Protein AF-A0A5K1D0F3-F1 (afdb_monomer)

Organism: NCBI:txid210225

Solvent-accessible surface area (backbone atoms only — not comparable to full-atom values): 8013 Å² total; per-residue (Å²): 138,87,84,86,82,78,88,80,86,85,76,83,80,87,82,86,77,87,75,74,75,75,70,77,73,76,75,50,78,73,57,52,47,72,58,73,53,79,95,50,82,70,60,60,76,29,52,51,76,44,69,56,96,91,37,80,78,47,74,48,80,54,82,50,73,69,54,52,54,51,57,52,57,73,72,42,100,59,92,82,53,83,85,80,72,67,55,68,68,59,50,50,50,53,49,52,37,49,52,49,41,55,49,51,52,52,30,51,78,68,80,44,77,91,76,84,87,126

Radius of gyration: 18.04 Å; Cα contacts (8 Å, |Δi|>4): 61; chains: 1; bounding box: 38×40×56 Å

Nearest PDB structures (foldseek):
  6s86-assembly1_B  TM=4.128E-01  e=7.621E+00  Homo sapiens
  8hwi-assembly3_E  TM=3.692E-01  e=4.958E+00  Larkinella arboricola
  6ukw-assembly1_B  TM=4.280E-01  e=9.744E+00  Saccharomyces cerevisiae S288C

Structure (mmCIF, N/CA/C/O backbone):
data_AF-A0A5K1D0F3-F1
#
_entry.id   AF-A0A5K1D0F3-F1
#
loop_
_atom_site.group_PDB
_atom_site.id
_atom_site.type_symbol
_atom_site.label_atom_id
_atom_site.label_alt_id
_atom_site.label_comp_id
_atom_site.label_asym_id
_atom_site.label_entity_id
_atom_site.label_seq_id
_atom_site.pdbx_PDB_ins_code
_atom_site.Cartn_x
_atom_site.Cartn_y
_atom_site.Cartn_z
_atom_site.occupancy
_atom_site.B_iso_or_equiv
_atom_site.auth_seq_id
_atom_site.auth_comp_id
_atom_site.auth_asym_id
_atom_site.auth_atom_id
_atom_site.pdbx_PDB_model_num
ATOM 1 N N . ALA A 1 1 ? 8.716 -25.137 4.458 1.00 56.81 1 ALA A N 1
ATOM 2 C CA . ALA A 1 1 ? 7.923 -24.891 5.677 1.00 56.81 1 ALA A CA 1
ATOM 3 C C . ALA A 1 1 ? 7.033 -23.687 5.410 1.00 56.81 1 ALA A C 1
ATOM 5 O O . ALA A 1 1 ? 7.548 -22.700 4.902 1.00 56.81 1 ALA A O 1
ATOM 6 N N . LEU A 1 2 ? 5.727 -23.793 5.655 1.00 52.84 2 LEU A N 1
ATOM 7 C CA . LEU A 1 2 ? 4.771 -22.693 5.497 1.00 52.84 2 LEU A CA 1
ATOM 8 C C . LEU A 1 2 ? 4.337 -22.282 6.902 1.00 52.84 2 LEU A C 1
ATOM 10 O O . LEU A 1 2 ? 3.825 -23.116 7.644 1.00 52.84 2 LEU A O 1
ATOM 14 N N . VAL A 1 3 ? 4.623 -21.038 7.280 1.00 56.12 3 VAL A N 1
ATOM 15 C CA . VAL A 1 3 ? 4.216 -20.472 8.568 1.00 56.12 3 VAL A CA 1
ATOM 16 C C . VAL A 1 3 ? 3.028 -19.567 8.293 1.00 56.12 3 VAL A C 1
ATOM 18 O O . VAL A 1 3 ? 3.158 -18.572 7.585 1.00 56.12 3 VAL A O 1
ATOM 21 N N . GLU A 1 4 ? 1.867 -19.940 8.817 1.00 69.56 4 GLU A N 1
ATOM 22 C CA . GLU A 1 4 ? 0.679 -19.095 8.804 1.00 69.56 4 GLU A CA 1
ATOM 23 C C . GLU A 1 4 ? 0.725 -18.184 10.035 1.00 69.56 4 GLU A C 1
ATOM 25 O O . GLU A 1 4 ? 0.795 -18.661 11.169 1.00 69.56 4 GLU A O 1
ATOM 30 N N . VAL A 1 5 ? 0.718 -16.870 9.810 1.00 65.75 5 VAL A N 1
ATOM 31 C CA . VAL A 1 5 ? 0.643 -15.866 10.876 1.00 65.75 5 VAL A CA 1
ATOM 32 C C . VAL A 1 5 ? -0.768 -15.302 10.881 1.00 65.75 5 VAL A C 1
ATOM 34 O O . VAL A 1 5 ? -1.210 -14.720 9.891 1.00 65.75 5 VAL A O 1
ATOM 37 N N . LYS A 1 6 ? -1.476 -15.474 11.999 1.00 72.31 6 LYS A N 1
ATOM 38 C CA . LYS A 1 6 ? -2.850 -15.003 12.169 1.00 72.31 6 LYS A CA 1
ATOM 39 C C . LYS A 1 6 ? -2.868 -13.846 13.173 1.00 72.31 6 LYS A C 1
ATOM 41 O O . LYS A 1 6 ? -2.730 -14.103 14.370 1.00 72.31 6 LYS A O 1
ATOM 46 N N . PRO A 1 7 ? -2.983 -12.585 12.723 1.00 53.06 7 PRO A N 1
ATOM 47 C CA . PRO A 1 7 ? -3.050 -11.457 13.639 1.00 53.06 7 PRO A CA 1
ATOM 48 C C . PRO A 1 7 ? -4.362 -11.507 14.427 1.00 53.06 7 PRO A C 1
ATOM 50 O O . PRO A 1 7 ? -5.430 -11.765 13.869 1.00 53.06 7 PRO A O 1
ATOM 53 N N . LEU A 1 8 ? -4.267 -11.287 15.737 1.00 69.94 8 LEU A N 1
ATOM 54 C CA . LEU A 1 8 ? -5.399 -11.288 16.658 1.00 69.94 8 LEU A CA 1
ATOM 55 C C . LEU A 1 8 ? -5.705 -9.839 17.042 1.00 69.94 8 LEU A C 1
ATOM 57 O O . LEU A 1 8 ? -4.883 -9.176 17.670 1.00 69.94 8 LEU A O 1
ATOM 61 N N . LEU A 1 9 ? -6.877 -9.343 16.644 1.00 57.56 9 LEU A N 1
ATOM 62 C CA . LEU A 1 9 ? -7.357 -8.022 17.039 1.00 57.56 9 LEU A CA 1
ATOM 63 C C . LEU A 1 9 ? -8.047 -8.142 18.400 1.00 57.56 9 LEU A C 1
ATOM 65 O O . LEU A 1 9 ? -9.139 -8.701 18.498 1.00 57.56 9 LEU A O 1
ATOM 69 N N . TYR A 1 10 ? -7.402 -7.640 19.449 1.00 72.81 10 TYR A N 1
ATOM 70 C CA . TYR A 1 10 ? -8.007 -7.559 20.774 1.00 72.81 10 TYR A CA 1
ATOM 71 C C . TYR A 1 10 ? -8.903 -6.322 20.859 1.00 72.81 10 TYR A C 1
ATOM 73 O O . TYR A 1 10 ? -8.431 -5.194 20.720 1.00 72.81 10 TYR A O 1
ATOM 81 N N . VAL A 1 11 ? -10.196 -6.540 21.099 1.00 71.69 11 VAL A N 1
ATOM 82 C CA . VAL A 1 11 ? -11.161 -5.477 21.388 1.00 71.69 11 VAL A CA 1
ATOM 83 C C . VAL A 1 11 ? -11.493 -5.564 22.879 1.00 71.69 11 VAL A C 1
ATOM 85 O O . VAL A 1 11 ? -12.068 -6.570 23.291 1.00 71.69 11 VAL A O 1
ATOM 88 N N . PRO A 1 12 ? -11.094 -4.582 23.706 1.00 71.69 12 PRO A N 1
ATOM 89 C CA . PRO A 1 12 ? -11.402 -4.605 25.129 1.00 71.69 12 PRO A CA 1
ATOM 90 C C . PRO A 1 12 ? -12.911 -4.492 25.365 1.00 71.69 12 PRO A C 1
ATOM 92 O O . PRO A 1 12 ? -13.555 -3.592 24.827 1.00 71.69 12 PRO A O 1
ATOM 95 N N . ASP A 1 13 ? -13.422 -5.399 26.199 1.00 71.56 13 ASP A N 1
ATOM 96 C CA . ASP A 1 13 ? -14.787 -5.385 26.724 1.00 71.56 13 ASP A CA 1
ATOM 97 C C . ASP A 1 13 ? -14.948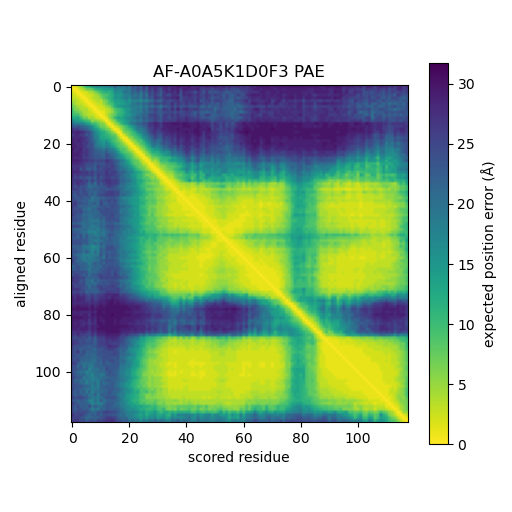 -4.152 27.627 1.00 71.56 13 ASP A C 1
ATOM 99 O O . ASP A 1 13 ? -14.104 -3.822 28.467 1.00 71.56 13 ASP A O 1
ATOM 103 N N . ASP A 1 14 ? -15.997 -3.407 27.357 1.00 68.69 14 ASP A N 1
ATOM 104 C CA . ASP A 1 14 ? -16.295 -2.061 27.807 1.00 68.69 14 ASP A CA 1
ATOM 105 C C . ASP A 1 14 ? -16.167 -1.839 29.324 1.00 68.69 14 ASP A C 1
ATOM 107 O O . ASP A 1 14 ? -16.797 -2.494 30.151 1.00 68.69 14 ASP A O 1
ATOM 111 N N . GLY A 1 15 ? -15.419 -0.787 29.683 1.00 60.75 15 GLY A N 1
ATOM 112 C CA . GLY A 1 15 ? -15.552 -0.117 30.978 1.00 60.75 15 GLY A CA 1
ATOM 113 C C . GLY A 1 15 ? -14.259 0.030 31.775 1.00 60.75 15 GLY A C 1
ATOM 114 O O . GLY A 1 15 ? -14.054 -0.658 32.765 1.00 60.75 15 GLY A O 1
ATOM 115 N N . LYS A 1 16 ? -13.481 1.067 31.436 1.00 54.50 16 LYS A N 1
ATOM 116 C CA . LYS A 1 16 ? -12.297 1.588 32.154 1.00 54.50 16 LYS A CA 1
ATOM 117 C C 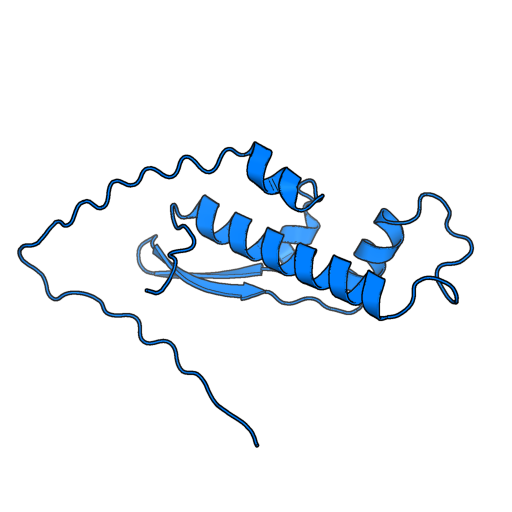. LYS A 1 16 ? -10.988 0.848 31.880 1.00 54.50 16 LYS A C 1
ATOM 119 O O . LYS A 1 16 ? -10.505 0.057 32.676 1.00 54.50 16 LYS A O 1
ATOM 124 N N . THR A 1 17 ? -10.313 1.292 30.829 1.00 49.09 17 THR A N 1
ATOM 125 C CA . THR A 1 17 ? -9.079 2.079 30.972 1.00 49.09 17 THR A CA 1
ATOM 126 C C . THR A 1 17 ? -8.887 2.801 29.649 1.00 49.09 17 THR A C 1
ATOM 128 O O . THR A 1 17 ? -8.465 2.214 28.659 1.00 49.09 17 THR A O 1
ATOM 131 N N . SER A 1 18 ? -9.239 4.085 29.618 1.00 48.97 18 SER A N 1
ATOM 132 C CA . SER A 1 18 ? -8.726 5.004 28.612 1.00 48.97 18 SER A CA 1
ATOM 133 C C . SER A 1 18 ? -7.227 5.143 28.868 1.00 48.97 18 SER A C 1
ATOM 135 O O . SER A 1 18 ? -6.785 6.094 29.512 1.00 48.97 18 SER A O 1
ATOM 137 N N . SER A 1 19 ? -6.438 4.170 28.412 1.00 45.22 19 SER A N 1
ATOM 138 C CA . SER A 1 19 ? -5.044 4.449 28.107 1.00 45.22 19 SER A CA 1
ATOM 139 C C . SER A 1 19 ? -5.096 5.303 26.856 1.00 45.22 19 SER A C 1
ATOM 141 O O . SER A 1 19 ? -5.055 4.816 25.730 1.00 45.22 19 SER A O 1
ATOM 143 N N . SER A 1 20 ? -5.322 6.595 27.072 1.00 44.91 20 SER A N 1
ATOM 144 C CA . SER A 1 20 ? -5.047 7.625 26.097 1.00 44.91 20 SER A CA 1
ATOM 145 C C . SER A 1 20 ? -3.542 7.596 25.880 1.00 44.91 20 SER A C 1
ATOM 147 O O . SER A 1 20 ? -2.804 8.401 26.450 1.00 44.91 20 SER A O 1
ATOM 149 N N . ILE A 1 21 ? -3.080 6.660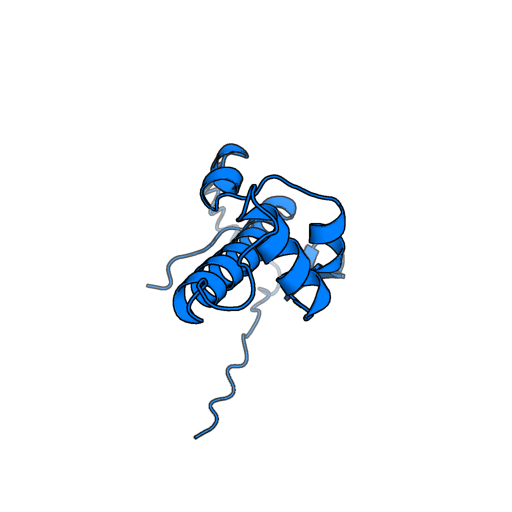 25.053 1.00 43.78 21 ILE A N 1
ATOM 150 C CA . ILE A 1 21 ? -1.862 6.861 24.285 1.00 43.78 21 ILE A CA 1
ATOM 151 C C . ILE A 1 21 ? -2.257 7.899 23.236 1.00 43.78 21 ILE A C 1
ATOM 153 O O . ILE A 1 21 ? -2.425 7.623 22.057 1.00 43.78 21 ILE A O 1
ATOM 157 N N . ASN A 1 22 ? -2.434 9.134 23.710 1.00 41.25 22 ASN A N 1
ATOM 158 C CA . ASN A 1 22 ? -2.360 10.333 22.900 1.00 41.25 22 ASN A CA 1
ATOM 159 C C . ASN A 1 22 ? -0.879 10.530 22.559 1.00 41.25 22 ASN A C 1
ATOM 161 O O . ASN A 1 22 ? -0.277 11.546 22.895 1.00 41.25 22 ASN A O 1
ATOM 165 N N . ALA A 1 23 ? -0.262 9.535 21.926 1.00 41.78 23 ALA A N 1
ATOM 166 C CA . ALA A 1 23 ? 0.835 9.824 21.041 1.00 41.78 23 ALA A CA 1
ATOM 167 C C . ALA A 1 23 ? 0.141 10.306 19.774 1.00 41.78 23 ALA A C 1
ATOM 169 O O . ALA A 1 23 ? -0.130 9.533 18.862 1.00 41.78 23 ALA A O 1
ATOM 170 N N . SER A 1 24 ? -0.212 11.591 19.748 1.00 41.59 24 SER A N 1
ATOM 171 C CA . SER A 1 24 ? -0.408 12.295 18.491 1.00 41.59 24 SER A CA 1
ATOM 172 C C . SER A 1 24 ? 0.948 12.273 17.789 1.00 41.59 24 SER A C 1
ATOM 174 O O . SER A 1 24 ? 1.710 13.241 17.850 1.00 41.59 24 SER A O 1
ATOM 176 N N . ILE A 1 25 ? 1.303 11.128 17.206 1.00 48.00 25 ILE A N 1
ATOM 177 C CA . ILE A 1 25 ? 2.352 11.045 16.211 1.00 48.00 25 ILE A CA 1
ATOM 178 C C . ILE A 1 25 ? 1.756 11.821 15.050 1.00 48.00 25 ILE A C 1
ATOM 180 O O . ILE A 1 25 ? 0.986 11.292 14.256 1.00 48.00 25 ILE A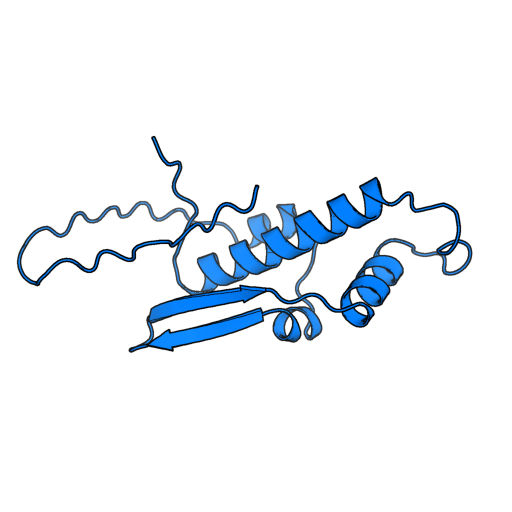 O 1
ATOM 184 N N . GLN A 1 26 ? 2.019 13.126 15.036 1.00 47.25 26 GLN A N 1
ATOM 185 C CA . GLN A 1 26 ? 1.756 13.973 13.889 1.00 47.25 26 GLN A CA 1
ATOM 186 C C . GLN A 1 26 ? 2.696 13.479 12.792 1.00 47.25 26 GLN A C 1
ATOM 188 O O . GLN A 1 26 ? 3.812 13.972 12.636 1.00 47.25 26 GLN A O 1
ATOM 193 N N . TYR A 1 27 ? 2.281 12.417 12.108 1.00 49.94 27 TYR A N 1
ATOM 194 C CA . TYR A 1 27 ? 2.935 11.930 10.912 1.00 49.94 27 TYR A CA 1
ATOM 195 C C . TYR A 1 27 ? 2.646 12.996 9.850 1.00 49.94 27 TYR A C 1
ATOM 197 O O . TYR A 1 27 ? 1.543 13.094 9.327 1.00 49.94 27 TYR A O 1
ATOM 205 N N . ASP A 1 28 ? 3.586 13.924 9.672 1.00 56.38 28 ASP A N 1
ATOM 206 C CA . ASP A 1 28 ? 3.465 15.052 8.744 1.00 56.38 28 ASP A CA 1
ATOM 207 C C . ASP A 1 28 ? 3.136 14.518 7.340 1.00 56.38 28 ASP A C 1
ATOM 209 O O . ASP A 1 28 ? 3.699 13.508 6.940 1.00 56.38 28 ASP A O 1
ATOM 213 N N . ALA A 1 29 ? 2.277 15.161 6.550 1.00 53.44 29 ALA A N 1
ATOM 214 C CA . ALA A 1 29 ? 2.037 14.739 5.165 1.00 53.44 29 ALA A CA 1
ATOM 215 C C . ALA A 1 29 ? 3.349 14.672 4.346 1.00 53.44 29 ALA A C 1
ATOM 217 O O . ALA A 1 29 ? 3.477 13.834 3.452 1.00 53.44 29 ALA A O 1
ATOM 218 N N . ASN A 1 30 ? 4.363 15.461 4.727 1.00 54.78 30 ASN A N 1
ATOM 219 C CA . ASN A 1 30 ? 5.722 15.392 4.169 1.00 54.78 30 ASN A CA 1
ATOM 220 C C . ASN A 1 30 ? 6.438 14.051 4.437 1.00 54.78 30 ASN A C 1
ATOM 222 O O . ASN A 1 30 ? 7.394 13.700 3.750 1.00 54.78 30 ASN A O 1
ATOM 226 N N . SER A 1 31 ? 5.990 13.272 5.422 1.00 59.97 31 SER A N 1
ATOM 227 C CA . SER A 1 31 ? 6.511 11.929 5.695 1.00 59.97 31 SER A CA 1
ATOM 228 C C . SER A 1 31 ? 6.035 10.887 4.679 1.00 59.97 31 SER A C 1
ATOM 230 O O . SER A 1 31 ? 6.717 9.888 4.499 1.00 59.97 31 SER A O 1
ATOM 232 N N . LEU A 1 32 ? 4.945 11.111 3.933 1.00 62.03 32 LEU A N 1
ATOM 233 C CA . LEU A 1 32 ? 4.603 10.228 2.809 1.00 62.03 32 LEU A CA 1
ATOM 234 C C . LEU A 1 32 ? 5.579 10.397 1.638 1.00 62.03 32 LEU A C 1
ATOM 236 O O . LEU A 1 32 ? 5.882 9.424 0.942 1.00 62.03 32 LEU A O 1
ATOM 240 N N . GLU A 1 33 ? 6.128 11.602 1.458 1.00 64.31 33 GLU A N 1
ATOM 241 C CA . GLU A 1 33 ? 7.168 11.868 0.458 1.00 64.31 33 GLU A CA 1
ATOM 242 C C . GLU A 1 33 ? 8.497 11.174 0.796 1.00 64.31 33 GLU A C 1
ATOM 244 O O . GLU A 1 33 ? 9.299 10.922 -0.106 1.00 64.31 33 GLU A O 1
ATOM 249 N N . PHE A 1 34 ? 8.708 10.766 2.057 1.00 71.69 34 PHE A N 1
ATOM 250 C CA . PHE A 1 34 ? 9.864 9.965 2.486 1.00 71.69 34 PHE A CA 1
ATOM 251 C C . PHE A 1 34 ? 10.040 8.695 1.644 1.00 71.69 34 PHE A C 1
ATOM 253 O O . PHE A 1 34 ? 11.161 8.270 1.348 1.00 71.69 34 PHE A O 1
ATOM 260 N N . TRP A 1 35 ? 8.927 8.094 1.223 1.00 82.44 35 TRP A N 1
ATOM 261 C CA . TRP A 1 35 ? 8.941 6.880 0.415 1.00 82.44 35 TRP A CA 1
ATOM 262 C C . TRP A 1 35 ? 9.289 7.130 -1.058 1.00 82.44 35 TRP A C 1
ATOM 264 O O . TRP A 1 35 ? 9.594 6.175 -1.779 1.00 82.44 35 TRP A O 1
ATOM 274 N N . GLY A 1 36 ? 9.320 8.395 -1.490 1.00 82.50 36 GLY A N 1
ATOM 275 C CA . GLY A 1 36 ? 9.654 8.808 -2.852 1.00 82.50 36 GLY A CA 1
ATOM 276 C C . GLY A 1 36 ? 8.489 8.715 -3.839 1.00 82.50 36 GLY A C 1
ATOM 277 O O . GLY A 1 36 ? 8.734 8.570 -5.037 1.00 82.50 36 GLY A O 1
ATOM 278 N N . PHE A 1 37 ? 7.244 8.770 -3.352 1.00 83.88 37 PHE A N 1
ATOM 279 C CA . PHE A 1 37 ? 6.032 8.723 -4.174 1.00 83.88 37 PHE A CA 1
ATOM 280 C C . PHE A 1 37 ? 5.111 9.906 -3.862 1.00 83.88 37 PHE A C 1
ATOM 282 O O . PHE A 1 37 ? 4.747 10.130 -2.710 1.00 83.88 37 PHE A O 1
ATOM 289 N N . GLY A 1 38 ? 4.690 10.630 -4.900 1.00 83.56 38 GLY A N 1
ATOM 290 C CA . GLY A 1 38 ? 3.556 11.554 -4.820 1.00 83.56 38 GLY A CA 1
ATOM 291 C C . GLY A 1 38 ? 2.244 10.799 -5.027 1.00 83.56 38 GLY A C 1
ATOM 292 O O . GLY A 1 38 ? 2.220 9.798 -5.742 1.00 83.56 38 GLY A O 1
ATOM 293 N N . HIS A 1 39 ? 1.144 11.244 -4.415 1.00 84.62 39 HIS A N 1
ATOM 294 C CA . HIS A 1 39 ? -0.147 10.579 -4.624 1.00 84.62 39 HIS A CA 1
ATOM 295 C C . HIS A 1 39 ? 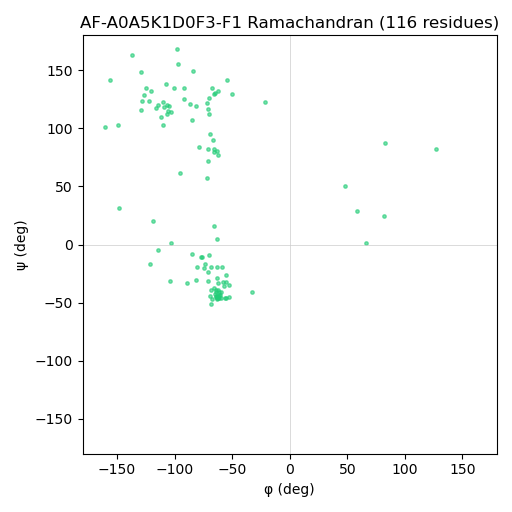-0.588 10.661 -6.089 1.00 84.62 39 HIS A C 1
ATOM 297 O O . HIS A 1 39 ? -0.597 11.731 -6.695 1.00 84.62 39 HIS A O 1
ATOM 303 N N . MET A 1 40 ? -0.998 9.520 -6.641 1.00 87.50 40 MET A N 1
ATOM 304 C CA . MET A 1 40 ? -1.625 9.418 -7.951 1.00 87.50 40 MET A CA 1
ATOM 305 C C . MET A 1 40 ? -2.914 8.617 -7.838 1.00 87.50 40 MET A C 1
ATOM 307 O O . MET A 1 40 ? -3.011 7.687 -7.043 1.00 87.50 40 MET A O 1
ATOM 311 N N . LYS A 1 41 ? -3.905 8.934 -8.679 1.00 89.12 41 LYS A N 1
ATOM 312 C CA . LYS A 1 41 ? -5.230 8.285 -8.641 1.00 89.12 41 LYS A CA 1
ATOM 313 C C . LYS A 1 41 ? -5.167 6.760 -8.746 1.00 89.12 41 LYS A C 1
ATOM 315 O O . LYS A 1 41 ? -6.007 6.070 -8.187 1.00 89.12 41 LYS A O 1
ATOM 320 N N . TRP A 1 42 ? -4.183 6.228 -9.469 1.00 90.56 42 TRP A N 1
ATOM 321 C CA . TRP A 1 42 ? -4.026 4.784 -9.621 1.00 90.56 42 TRP A CA 1
ATOM 322 C C . TRP A 1 42 ? -3.480 4.102 -8.357 1.00 90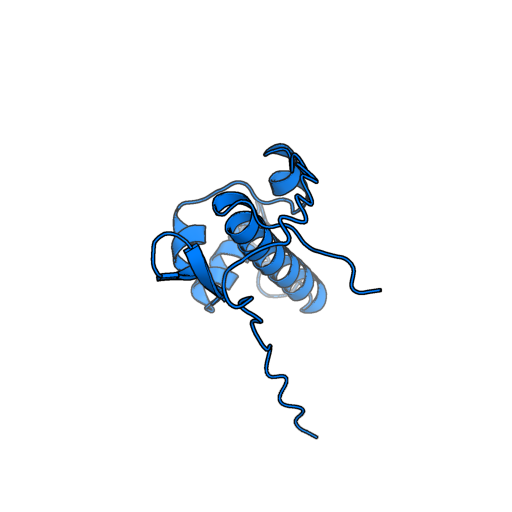.56 42 TRP A C 1
ATOM 324 O O . TRP A 1 42 ? -3.652 2.902 -8.201 1.00 90.56 42 TRP A O 1
ATOM 334 N N . HIS A 1 43 ? -2.891 4.841 -7.413 1.00 92.25 43 HIS A N 1
ATOM 335 C CA . HIS A 1 43 ? -2.473 4.279 -6.124 1.00 92.25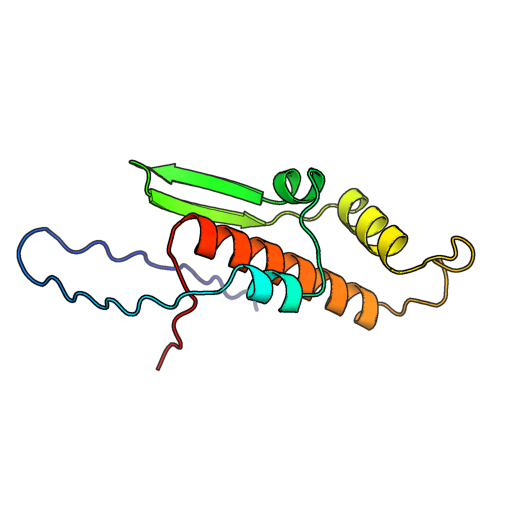 43 HIS A CA 1
ATOM 336 C C . HIS A 1 43 ? -3.674 3.759 -5.331 1.00 92.25 43 HIS A C 1
ATOM 338 O O . HIS A 1 43 ? -3.574 2.754 -4.632 1.00 92.25 43 HIS A O 1
ATOM 344 N N . ASP A 1 44 ? -4.828 4.412 -5.474 1.00 90.69 44 ASP A N 1
ATOM 345 C CA . ASP A 1 44 ? -6.035 4.037 -4.744 1.00 90.69 44 ASP A CA 1
ATOM 346 C C . ASP A 1 44 ? -6.615 2.704 -5.253 1.00 90.69 44 ASP A C 1
ATOM 348 O O . ASP A 1 44 ? -7.249 1.990 -4.481 1.00 90.69 44 ASP A O 1
ATOM 352 N N . SER A 1 45 ? -6.336 2.300 -6.505 1.00 93.31 45 SER A N 1
ATOM 353 C CA . SER A 1 45 ? -6.724 0.972 -7.013 1.00 93.31 45 SER A CA 1
ATOM 354 C C . SER A 1 45 ? -5.837 -0.162 -6.498 1.00 93.31 45 SER A C 1
ATOM 356 O O . SER A 1 45 ? -6.181 -1.329 -6.674 1.00 93.31 45 SER A O 1
ATOM 358 N N . CYS A 1 46 ? -4.709 0.153 -5.857 1.00 93.69 46 CYS A N 1
ATOM 359 C CA . CYS A 1 46 ? -3.838 -0.841 -5.236 1.00 93.69 46 CYS A CA 1
ATOM 360 C C . CYS A 1 46 ? -4.275 -1.210 -3.810 1.00 93.69 46 CYS A C 1
ATOM 362 O O . CYS A 1 46 ? -3.709 -2.144 -3.245 1.00 93.69 46 CYS A O 1
ATOM 364 N N . CYS A 1 47 ? -5.251 -0.506 -3.224 1.00 92.94 47 CYS A N 1
ATOM 365 C CA . CYS A 1 47 ? -5.675 -0.703 -1.839 1.00 92.94 47 CYS A CA 1
ATOM 366 C C . CYS A 1 47 ? -7.161 -1.040 -1.741 1.00 92.94 47 CYS A C 1
ATOM 368 O O . CYS A 1 47 ? -8.019 -0.246 -2.123 1.00 92.94 47 CYS A O 1
ATOM 370 N N . GLN A 1 48 ? -7.472 -2.171 -1.115 1.00 93.62 48 GLN A N 1
ATOM 371 C CA . GLN A 1 48 ? -8.829 -2.501 -0.701 1.00 93.62 48 GLN A CA 1
ATOM 372 C C . GLN A 1 48 ? -8.950 -2.370 0.815 1.00 93.62 48 GLN A C 1
ATOM 374 O O . GLN A 1 48 ? -8.260 -3.059 1.563 1.00 93.62 48 GLN A O 1
ATOM 379 N N . LYS A 1 49 ? -9.846 -1.493 1.268 1.00 91.69 49 LYS A N 1
ATOM 380 C CA . LYS A 1 49 ? -10.066 -1.204 2.689 1.00 91.69 49 LYS A CA 1
ATOM 381 C C . LYS A 1 49 ? -11.392 -1.796 3.145 1.00 91.69 49 LYS A C 1
ATOM 383 O O . LYS A 1 49 ? -12.398 -1.683 2.447 1.00 91.69 49 LYS A O 1
ATOM 388 N N . TYR A 1 50 ? -11.390 -2.383 4.333 1.00 91.75 50 TYR A N 1
ATOM 389 C CA . TYR A 1 50 ? -12.570 -2.932 4.989 1.00 91.75 50 TYR A CA 1
ATOM 390 C C . TYR A 1 50 ? -12.823 -2.149 6.273 1.00 91.75 50 TYR A C 1
ATOM 392 O O . TYR A 1 50 ? -11.984 -2.132 7.179 1.00 91.75 50 TYR A O 1
ATOM 400 N N . ILE A 1 51 ? -13.975 -1.483 6.322 1.00 89.75 51 ILE A N 1
ATOM 401 C CA . ILE A 1 51 ? -14.338 -0.521 7.364 1.00 89.75 51 ILE A CA 1
ATOM 402 C C . ILE A 1 51 ? -15.607 -1.013 8.057 1.00 89.75 51 ILE A C 1
ATOM 404 O O . ILE A 1 51 ? -16.585 -1.353 7.389 1.00 89.75 51 ILE A O 1
ATOM 408 N N . VAL A 1 52 ? -15.605 -1.024 9.387 1.00 89.25 52 VAL A N 1
ATOM 409 C CA . VAL A 1 52 ? -16.758 -1.389 10.217 1.00 89.25 52 VAL A CA 1
ATOM 410 C C . VAL A 1 52 ? -16.975 -0.279 11.237 1.00 89.25 52 VAL A C 1
ATOM 412 O O . VAL A 1 52 ? -16.063 0.049 11.989 1.00 89.25 52 VAL A O 1
ATOM 415 N N . HIS A 1 53 ? -18.176 0.309 11.262 1.00 88.88 53 HIS A N 1
ATOM 416 C CA . HIS A 1 53 ? -18.504 1.454 12.128 1.00 88.88 53 HIS A CA 1
ATOM 417 C C . HIS A 1 53 ? -17.439 2.567 12.061 1.00 88.88 53 HIS A C 1
ATOM 419 O O . HIS A 1 53 ? -16.918 2.991 13.087 1.00 88.88 53 HIS A O 1
ATOM 425 N N . GLU A 1 54 ? -17.074 2.976 10.839 1.00 82.62 54 GLU A N 1
ATOM 426 C CA . GLU A 1 54 ? -16.086 4.038 10.553 1.00 82.62 54 GLU A CA 1
ATOM 427 C C . GLU A 1 54 ? -14.636 3.720 10.960 1.00 82.62 54 GLU A C 1
ATOM 429 O O . GLU A 1 54 ? -13.734 4.512 10.702 1.00 82.62 54 GLU A O 1
ATOM 434 N N . LYS A 1 55 ? -14.370 2.529 11.508 1.00 81.62 55 LYS A N 1
ATOM 435 C CA . LYS A 1 55 ? -13.022 2.073 11.859 1.00 81.62 55 LYS A CA 1
ATOM 436 C C . LYS A 1 55 ? -12.473 1.130 10.800 1.00 81.62 55 LYS A C 1
ATOM 438 O O . LYS A 1 55 ? -13.168 0.206 10.370 1.00 81.62 55 LYS A O 1
ATOM 443 N N . ILE A 1 56 ? -11.219 1.330 10.397 1.00 85.88 56 ILE A N 1
ATOM 444 C CA . ILE A 1 56 ? -10.532 0.379 9.522 1.00 85.88 56 ILE A CA 1
ATOM 445 C C . ILE A 1 56 ? -10.228 -0.907 10.295 1.00 85.88 56 ILE A C 1
ATOM 447 O O . ILE A 1 56 ? -9.638 -0.884 11.373 1.00 85.88 56 ILE A O 1
ATOM 451 N N . CYS A 1 57 ? -10.661 -2.040 9.751 1.00 87.94 57 CYS A N 1
ATOM 452 C CA . CYS A 1 57 ? -10.395 -3.361 10.325 1.00 87.94 57 CYS A CA 1
ATOM 453 C C . CYS A 1 57 ? -9.313 -4.106 9.547 1.00 87.94 57 CYS A C 1
ATOM 455 O O . CYS A 1 57 ? -8.591 -4.924 10.110 1.00 87.94 57 CYS A O 1
ATOM 457 N N . MET A 1 58 ? -9.226 -3.854 8.241 1.00 89.12 58 MET A N 1
ATOM 458 C CA . MET A 1 58 ? -8.277 -4.514 7.356 1.00 89.12 58 MET A CA 1
ATOM 459 C C . MET A 1 58 ? -8.008 -3.638 6.134 1.00 89.12 58 MET A C 1
ATOM 461 O O . MET A 1 58 ? -8.927 -3.036 5.577 1.00 89.12 58 MET A O 1
ATOM 465 N N . SER A 1 59 ? -6.754 -3.619 5.693 1.00 90.06 59 SER A N 1
ATOM 466 C CA . SER A 1 59 ? -6.358 -3.112 4.382 1.00 90.06 59 SER A CA 1
ATOM 467 C C . SER A 1 59 ? -5.584 -4.197 3.651 1.00 90.06 59 SER A C 1
ATOM 469 O O . SER A 1 59 ? -4.713 -4.842 4.236 1.00 90.06 59 SER A O 1
ATOM 471 N N . VAL A 1 60 ? -5.909 -4.409 2.382 1.00 93.44 60 VAL A N 1
ATOM 472 C CA . VAL A 1 60 ? -5.207 -5.337 1.500 1.00 93.44 60 VAL A CA 1
ATOM 473 C C . VAL A 1 60 ? -4.547 -4.525 0.400 1.00 93.44 60 VAL A C 1
ATOM 475 O O . VAL A 1 60 ? -5.226 -3.847 -0.371 1.00 93.44 60 VAL A O 1
ATOM 478 N N . VAL A 1 61 ? -3.221 -4.620 0.317 1.00 94.19 61 VAL A N 1
ATOM 479 C CA . VAL A 1 61 ? -2.447 -4.049 -0.786 1.00 94.19 61 VAL A CA 1
ATOM 480 C C . VAL A 1 61 ? -2.275 -5.108 -1.866 1.00 94.19 61 VAL A C 1
ATOM 482 O O . VAL A 1 61 ? -1.793 -6.207 -1.596 1.00 94.19 61 VAL A O 1
ATOM 485 N N . SER A 1 62 ? -2.682 -4.778 -3.087 1.00 93.94 62 SER A N 1
ATOM 486 C CA . SER A 1 62 ? -2.600 -5.649 -4.258 1.00 93.94 62 SER A CA 1
ATOM 487 C C . SER A 1 62 ? -1.926 -4.916 -5.411 1.00 93.94 62 SER A C 1
ATOM 489 O O . SER A 1 62 ? -2.440 -3.933 -5.946 1.00 93.94 62 SER A O 1
ATOM 491 N N . VAL A 1 63 ? -0.764 -5.420 -5.819 1.00 92.12 63 VAL A N 1
ATOM 492 C CA . VAL A 1 63 ? -0.014 -4.899 -6.963 1.00 92.12 63 VAL A CA 1
ATOM 493 C C . VAL A 1 63 ? -0.072 -5.928 -8.087 1.0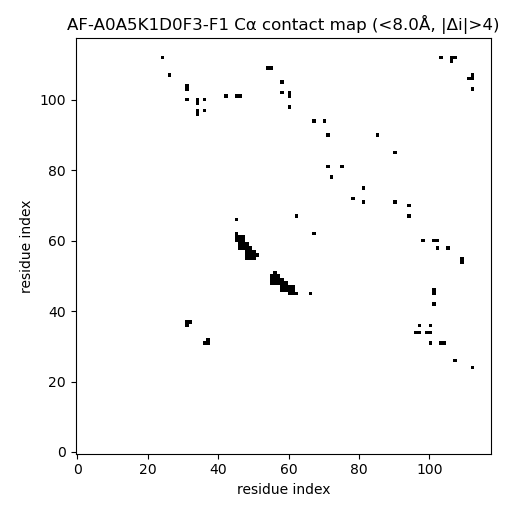0 92.12 63 VAL A C 1
ATOM 495 O O . VAL A 1 63 ? 0.309 -7.077 -7.892 1.00 92.12 63 VAL A O 1
ATOM 498 N N . THR A 1 64 ? -0.570 -5.516 -9.251 1.00 91.50 64 THR A N 1
ATOM 499 C CA . THR A 1 64 ? -0.625 -6.326 -10.470 1.00 91.50 64 THR A CA 1
ATOM 500 C C . THR A 1 64 ? 0.558 -5.987 -11.372 1.00 91.50 64 THR A C 1
ATOM 502 O O . THR A 1 64 ? 1.219 -4.963 -11.181 1.00 91.50 64 THR A O 1
ATOM 505 N N . ASP A 1 65 ? 0.789 -6.790 -12.407 1.00 87.81 65 ASP A N 1
ATOM 506 C CA . ASP A 1 65 ? 1.828 -6.505 -13.405 1.00 87.81 65 ASP A CA 1
ATOM 507 C C . ASP A 1 65 ? 1.627 -5.142 -14.089 1.00 87.81 65 ASP A C 1
ATOM 509 O O . ASP A 1 65 ? 2.596 -4.451 -14.398 1.00 87.81 65 ASP A O 1
ATOM 513 N N . GLU A 1 66 ? 0.376 -4.699 -14.255 1.00 90.12 66 GLU A N 1
ATOM 514 C CA . GLU A 1 66 ? 0.065 -3.362 -14.769 1.00 90.12 66 GLU A CA 1
ATOM 515 C C . GLU A 1 66 ? 0.564 -2.258 -13.825 1.00 90.12 66 GLU A C 1
ATOM 517 O O . GLU A 1 66 ? 1.171 -1.282 -14.270 1.00 90.12 66 GLU A O 1
ATOM 522 N N . HIS A 1 67 ? 0.356 -2.413 -12.514 1.00 90.50 67 HIS A N 1
ATOM 523 C CA . HIS A 1 67 ? 0.864 -1.470 -11.516 1.00 90.50 67 HIS A CA 1
ATOM 524 C C . HIS A 1 67 ? 2.402 -1.447 -11.510 1.00 90.50 67 HIS A C 1
ATOM 526 O O . HIS A 1 67 ? 3.005 -0.374 -11.444 1.00 90.50 67 HIS A O 1
ATOM 532 N N . VAL A 1 68 ? 3.049 -2.613 -11.639 1.00 87.88 68 VAL A N 1
ATOM 533 C CA . VAL A 1 68 ? 4.515 -2.710 -11.742 1.00 87.88 68 VAL A CA 1
ATOM 534 C C . VAL A 1 68 ? 5.026 -2.002 -12.997 1.00 87.88 68 VAL A C 1
ATOM 536 O O . VAL A 1 68 ? 5.976 -1.226 -12.910 1.00 87.88 68 VAL A O 1
ATOM 539 N N . ALA A 1 69 ? 4.379 -2.199 -14.148 1.00 85.31 69 ALA A N 1
ATOM 540 C CA . ALA A 1 69 ? 4.756 -1.531 -15.391 1.00 85.31 69 ALA A CA 1
ATOM 541 C C . ALA A 1 69 ? 4.676 0.004 -15.269 1.00 85.31 69 ALA A C 1
ATOM 543 O O . ALA A 1 69 ? 5.584 0.708 -15.721 1.00 85.31 69 ALA A O 1
ATOM 544 N N . ARG A 1 70 ? 3.642 0.529 -14.596 1.00 87.94 70 ARG A N 1
ATOM 545 C CA . ARG A 1 70 ? 3.517 1.971 -14.311 1.00 87.94 70 ARG A CA 1
ATOM 546 C C . ARG A 1 70 ? 4.645 2.473 -13.405 1.00 87.94 70 ARG A C 1
ATOM 548 O O . ARG A 1 70 ? 5.303 3.454 -13.748 1.00 87.94 70 ARG A O 1
ATOM 555 N N . LEU A 1 71 ? 4.955 1.744 -12.331 1.00 84.81 71 LEU A N 1
ATOM 556 C CA . LEU A 1 71 ? 6.074 2.049 -11.425 1.00 84.81 71 LEU A CA 1
ATOM 557 C C . LEU A 1 71 ? 7.434 2.114 -12.130 1.00 84.81 71 LEU A C 1
ATOM 559 O O . LEU A 1 71 ? 8.276 2.926 -11.728 1.00 84.81 71 LEU A O 1
ATOM 563 N N . CYS A 1 72 ? 7.656 1.262 -13.137 1.00 79.69 72 CYS A N 1
ATOM 564 C CA . CYS A 1 72 ? 8.852 1.296 -13.983 1.00 79.69 72 CYS A CA 1
ATOM 565 C C . CYS A 1 72 ? 8.883 2.561 -14.844 1.00 79.69 72 CYS A C 1
ATOM 567 O O . CYS A 1 72 ? 9.903 3.242 -14.898 1.00 79.69 72 CYS A O 1
ATOM 569 N N . SER A 1 73 ? 7.760 2.891 -15.490 1.00 77.31 73 SER A N 1
ATOM 570 C CA . SER A 1 73 ? 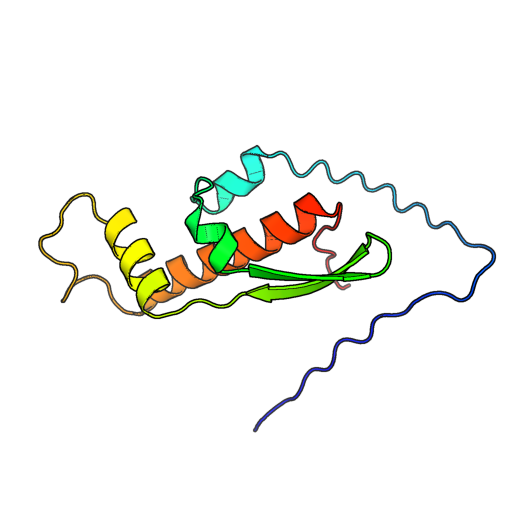7.675 4.044 -16.396 1.00 77.31 73 SER A CA 1
ATOM 571 C C . SER A 1 73 ? 7.913 5.387 -15.699 1.00 77.31 73 SER A C 1
ATOM 573 O O . SER A 1 73 ? 8.433 6.313 -16.308 1.00 77.31 73 SER A O 1
ATOM 575 N N . GLU A 1 74 ? 7.590 5.486 -14.409 1.00 72.00 74 GLU A N 1
ATOM 576 C CA . GLU A 1 74 ? 7.835 6.682 -13.594 1.00 72.00 74 GLU A CA 1
ATOM 577 C C . GLU A 1 74 ? 9.281 6.785 -13.081 1.00 72.00 74 GLU A C 1
ATOM 579 O O . GLU A 1 74 ? 9.708 7.856 -12.654 1.00 72.00 74 GLU A O 1
ATOM 584 N N . ALA A 1 75 ? 10.030 5.676 -13.064 1.00 64.19 75 ALA A N 1
ATOM 585 C CA . ALA A 1 75 ? 11.410 5.649 -12.581 1.00 64.19 75 ALA A CA 1
ATOM 586 C C . ALA A 1 75 ? 12.413 6.132 -13.639 1.00 64.19 75 ALA A C 1
ATOM 588 O O . ALA A 1 75 ? 13.435 6.718 -13.280 1.00 64.19 75 ALA A O 1
ATOM 589 N N . ASP A 1 76 ? 12.104 5.916 -14.919 1.00 55.72 76 ASP A N 1
ATOM 590 C CA . ASP A 1 76 ? 12.960 6.275 -16.043 1.00 55.72 76 ASP A CA 1
ATOM 591 C C . ASP A 1 76 ? 12.333 7.412 -16.855 1.00 55.72 76 ASP A C 1
ATOM 593 O O . ASP A 1 76 ? 11.402 7.218 -17.631 1.00 55.72 76 ASP A O 1
ATOM 597 N N . GLY A 1 77 ? 12.925 8.607 -16.791 1.00 51.25 77 GLY A N 1
ATOM 598 C CA . GLY A 1 77 ? 12.655 9.694 -17.746 1.00 51.25 77 GLY A CA 1
ATOM 599 C C . GLY A 1 77 ? 13.117 9.397 -19.187 1.00 51.25 77 GLY A C 1
ATOM 600 O O . GLY A 1 77 ? 13.261 10.317 -19.987 1.00 51.25 77 GLY A O 1
ATOM 601 N N . SER A 1 78 ? 13.406 8.137 -19.521 1.00 43.09 78 SER A N 1
ATOM 602 C CA . SER A 1 78 ? 13.957 7.683 -20.795 1.00 43.09 78 SER A CA 1
ATOM 603 C C . SER A 1 78 ? 13.444 6.271 -21.087 1.00 43.09 78 SER A C 1
ATOM 605 O O . SER A 1 78 ? 13.940 5.283 -20.557 1.00 43.09 78 SER A O 1
ATOM 607 N N . VAL A 1 79 ? 12.460 6.195 -21.980 1.00 48.88 79 VAL A N 1
ATOM 608 C CA . VAL A 1 79 ? 11.678 5.009 -22.386 1.00 48.88 79 VAL A CA 1
ATOM 609 C C . VAL A 1 79 ? 12.508 3.894 -23.060 1.00 48.88 79 VAL A C 1
ATOM 611 O O . VAL A 1 79 ? 11.949 2.903 -23.512 1.00 48.88 79 VAL A O 1
ATOM 614 N N . SER A 1 80 ? 13.836 3.998 -23.148 1.00 43.00 80 SER A N 1
ATOM 615 C CA . SER A 1 80 ? 14.594 3.179 -24.101 1.00 43.00 80 SER A CA 1
ATOM 616 C C . SER A 1 80 ? 15.366 1.977 -23.547 1.00 43.00 80 SER A C 1
ATOM 618 O O . SER A 1 80 ? 16.000 1.307 -24.357 1.00 43.00 80 SER A O 1
ATOM 620 N N . ASP A 1 81 ? 15.334 1.662 -22.246 1.00 42.44 81 ASP A N 1
ATOM 621 C CA . ASP A 1 81 ? 16.125 0.518 -21.738 1.00 42.44 81 ASP A CA 1
ATOM 622 C C . ASP A 1 81 ? 15.510 -0.218 -20.531 1.00 42.44 81 ASP A C 1
ATOM 624 O O . ASP A 1 81 ? 16.196 -0.772 -19.669 1.00 42.44 81 ASP A O 1
ATOM 628 N N . CYS A 1 82 ? 14.177 -0.241 -20.458 1.00 48.09 82 CYS A N 1
ATOM 629 C CA . CYS A 1 82 ? 13.451 -0.890 -19.362 1.00 48.09 82 CYS A CA 1
ATOM 630 C C . CYS A 1 82 ? 13.544 -2.427 -19.376 1.00 48.09 82 CYS A C 1
ATOM 632 O O . CYS A 1 82 ? 13.108 -3.065 -18.417 1.00 48.09 82 CYS A O 1
ATOM 634 N N . HIS A 1 83 ? 14.084 -3.028 -20.442 1.00 49.75 83 HIS A N 1
ATOM 635 C CA . HIS A 1 83 ? 14.075 -4.479 -20.602 1.00 49.75 83 HIS A CA 1
ATOM 636 C C . HIS A 1 83 ? 15.292 -5.175 -19.977 1.00 49.75 83 HIS A C 1
ATOM 638 O O . HIS A 1 83 ? 15.115 -6.258 -19.428 1.00 49.75 83 HIS A O 1
ATOM 644 N N . ASP A 1 84 ? 16.477 -4.545 -19.962 1.00 48.47 84 ASP A N 1
ATOM 645 C CA . ASP A 1 84 ? 17.720 -5.253 -19.601 1.00 48.47 84 ASP A CA 1
ATOM 646 C C . ASP A 1 84 ? 18.510 -4.686 -18.403 1.00 48.47 84 ASP A C 1
ATOM 648 O O . ASP A 1 84 ? 19.313 -5.413 -17.814 1.00 48.47 84 ASP A O 1
ATOM 652 N N . HIS A 1 85 ? 18.277 -3.448 -17.942 1.00 45.34 85 HIS A N 1
ATOM 653 C CA . HIS A 1 85 ? 19.174 -2.828 -16.942 1.00 45.34 85 HIS A CA 1
ATOM 654 C C . HIS A 1 85 ? 18.595 -2.543 -15.540 1.00 45.34 85 HIS A C 1
ATOM 656 O O . HIS A 1 85 ? 19.351 -2.227 -14.610 1.00 45.34 85 HIS A O 1
ATOM 662 N N . PHE A 1 86 ? 17.301 -2.778 -15.298 1.00 49.12 86 PHE A N 1
ATOM 663 C CA . PHE A 1 86 ? 16.680 -2.640 -13.969 1.00 49.12 86 PHE A CA 1
ATOM 664 C C . PHE A 1 86 ? 16.615 -3.981 -13.216 1.00 49.12 86 PHE A C 1
ATOM 666 O O . PHE A 1 86 ? 15.555 -4.497 -12.882 1.00 49.12 86 PHE A O 1
ATOM 673 N N . THR A 1 87 ? 17.793 -4.557 -12.953 1.00 55.38 87 THR A N 1
ATOM 674 C CA . THR A 1 87 ? 18.034 -5.692 -12.035 1.00 55.38 87 THR A CA 1
ATOM 675 C C . THR A 1 87 ? 16.932 -5.894 -10.982 1.00 55.38 87 THR A C 1
ATOM 677 O O . THR A 1 87 ? 16.661 -4.994 -10.184 1.00 55.38 87 THR A O 1
ATOM 680 N N . SER A 1 88 ? 16.334 -7.093 -10.960 1.00 68.56 88 SER A N 1
ATOM 681 C CA . SER A 1 88 ? 15.227 -7.532 -10.084 1.00 68.56 88 SER A CA 1
ATOM 682 C C . SER A 1 88 ? 15.226 -6.910 -8.675 1.00 68.56 88 SER A C 1
ATOM 684 O O . SER A 1 88 ? 14.190 -6.455 -8.200 1.00 68.56 88 SER A O 1
ATOM 686 N N . ALA A 1 89 ? 16.391 -6.779 -8.031 1.00 77.06 89 ALA A N 1
ATOM 687 C CA . ALA A 1 89 ? 16.523 -6.193 -6.700 1.00 77.06 89 ALA A CA 1
ATOM 688 C C . ALA A 1 89 ? 16.129 -4.703 -6.602 1.00 77.06 89 ALA A C 1
ATOM 690 O O . ALA A 1 89 ? 15.519 -4.302 -5.609 1.00 77.06 89 ALA A O 1
ATOM 691 N N . LYS A 1 90 ? 16.457 -3.861 -7.596 1.00 78.00 90 LYS A N 1
ATOM 692 C CA . LYS A 1 90 ? 16.079 -2.434 -7.588 1.00 78.00 90 LYS A CA 1
ATOM 693 C C . LYS A 1 90 ? 14.575 -2.267 -7.774 1.00 78.00 90 LYS A C 1
ATOM 695 O O . LYS A 1 90 ? 13.962 -1.501 -7.030 1.00 78.00 90 LYS A O 1
ATOM 700 N N . MET A 1 91 ? 13.993 -3.016 -8.713 1.00 82.56 91 MET A N 1
ATOM 701 C CA . MET A 1 91 ? 12.544 -3.037 -8.918 1.00 82.56 91 MET A CA 1
ATOM 702 C C . MET A 1 91 ? 11.815 -3.567 -7.692 1.00 82.56 91 MET A C 1
ATOM 704 O O . MET A 1 91 ? 10.887 -2.922 -7.217 1.00 82.56 91 MET A O 1
ATOM 708 N N . LEU A 1 92 ? 12.284 -4.672 -7.114 1.00 85.31 92 LEU A N 1
ATOM 709 C CA . LEU A 1 92 ? 11.706 -5.238 -5.901 1.00 85.31 92 LEU A CA 1
ATOM 710 C C . LEU A 1 92 ? 11.795 -4.259 -4.726 1.00 85.31 92 LEU A C 1
ATOM 712 O O . LEU A 1 92 ? 10.830 -4.105 -3.986 1.00 85.31 92 LEU A O 1
ATOM 716 N N . LYS A 1 93 ? 12.914 -3.539 -4.574 1.00 86.56 93 LYS A N 1
ATOM 717 C CA . LYS A 1 93 ? 13.059 -2.498 -3.547 1.00 86.56 93 LYS A CA 1
ATOM 718 C C . LYS A 1 93 ? 12.101 -1.329 -3.775 1.00 86.56 93 LYS A C 1
ATOM 720 O O . LYS A 1 93 ? 11.521 -0.835 -2.809 1.00 86.56 93 LYS A O 1
ATOM 725 N N . ARG A 1 94 ? 11.935 -0.873 -5.021 1.00 87.00 94 ARG A N 1
ATOM 726 C CA . ARG A 1 94 ? 10.979 0.192 -5.368 1.00 87.00 94 ARG A CA 1
ATOM 727 C C . ARG A 1 94 ? 9.545 -0.263 -5.106 1.00 87.00 94 ARG A C 1
ATOM 729 O O . ARG A 1 94 ? 8.800 0.470 -4.470 1.00 87.00 94 ARG A O 1
ATOM 736 N N . LEU A 1 95 ? 9.201 -1.482 -5.508 1.00 89.88 95 LEU A N 1
ATOM 737 C CA . LEU A 1 95 ? 7.903 -2.096 -5.256 1.00 89.88 95 LEU A CA 1
ATOM 738 C C . LEU A 1 95 ? 7.626 -2.250 -3.754 1.00 89.88 95 LEU A C 1
ATOM 740 O O . LEU A 1 95 ? 6.563 -1.867 -3.288 1.00 89.88 95 LEU A O 1
ATOM 744 N N . ALA A 1 96 ? 8.594 -2.736 -2.976 1.00 90.62 96 ALA A N 1
ATOM 745 C CA . ALA A 1 96 ? 8.456 -2.852 -1.527 1.00 90.62 96 ALA A CA 1
ATOM 746 C C . ALA A 1 96 ? 8.222 -1.484 -0.866 1.00 90.62 96 ALA A C 1
ATOM 748 O O . ALA A 1 96 ? 7.332 -1.352 -0.030 1.00 90.62 96 ALA A O 1
ATOM 749 N N . ARG A 1 97 ? 8.971 -0.450 -1.278 1.00 91.25 97 ARG A N 1
ATOM 750 C CA . ARG A 1 97 ? 8.743 0.929 -0.816 1.00 91.25 97 ARG A CA 1
ATOM 751 C C . ARG A 1 97 ? 7.369 1.452 -1.214 1.00 91.25 97 ARG A C 1
ATOM 753 O O . ARG A 1 97 ? 6.744 2.129 -0.413 1.00 91.25 97 ARG A O 1
ATOM 760 N N . PHE A 1 98 ? 6.902 1.130 -2.418 1.00 92.00 98 PHE A N 1
ATOM 761 C CA . PHE A 1 98 ? 5.568 1.504 -2.872 1.00 92.00 98 PHE A CA 1
ATOM 762 C C . PHE A 1 98 ? 4.479 0.851 -2.012 1.00 92.00 98 PHE A C 1
ATOM 764 O O . PHE A 1 98 ? 3.563 1.530 -1.560 1.00 92.00 98 PHE A O 1
ATOM 771 N N . CYS A 1 99 ? 4.609 -0.441 -1.704 1.00 93.06 99 CYS A N 1
ATOM 772 C CA . CYS A 1 99 ? 3.683 -1.123 -0.802 1.00 93.06 99 CYS A CA 1
ATOM 773 C C . CYS A 1 99 ? 3.695 -0.510 0.606 1.00 93.06 99 CYS A C 1
ATOM 775 O O . CYS A 1 99 ? 2.629 -0.295 1.171 1.00 93.06 99 CYS A O 1
ATOM 777 N N . LEU A 1 100 ? 4.873 -0.193 1.158 1.00 91.19 100 LEU A N 1
ATOM 778 C CA . LEU A 1 100 ? 4.984 0.479 2.459 1.00 91.19 100 LEU A CA 1
ATOM 779 C C . LEU A 1 100 ? 4.328 1.860 2.435 1.00 91.19 100 LEU A C 1
ATOM 781 O O . LEU A 1 100 ? 3.514 2.148 3.299 1.00 91.19 100 LEU A O 1
ATOM 785 N N . TYR A 1 101 ? 4.579 2.656 1.395 1.00 92.06 101 TYR A N 1
ATOM 786 C CA . TYR A 1 101 ? 3.904 3.935 1.177 1.00 92.06 101 TYR A CA 1
ATOM 787 C C . TYR A 1 101 ? 2.373 3.802 1.206 1.00 92.06 101 TYR A C 1
ATOM 789 O O . TYR A 1 101 ? 1.698 4.598 1.854 1.00 92.06 101 TYR A O 1
ATOM 797 N N . LEU A 1 102 ? 1.813 2.791 0.532 1.00 92.25 102 LEU A N 1
ATOM 798 C CA . LEU A 1 102 ? 0.367 2.549 0.513 1.00 92.25 102 LEU A CA 1
ATOM 799 C C . LEU A 1 102 ? -0.186 2.156 1.890 1.00 92.25 102 LEU A C 1
ATOM 801 O O . LEU A 1 102 ? -1.297 2.564 2.247 1.00 92.25 102 LEU A O 1
ATOM 805 N N . ILE A 1 103 ? 0.575 1.366 2.652 1.00 90.38 103 ILE A N 1
ATOM 806 C CA . ILE A 1 103 ? 0.204 0.969 4.013 1.00 90.38 103 ILE A CA 1
ATOM 807 C C . ILE A 1 103 ? 0.267 2.184 4.937 1.00 90.38 103 ILE A C 1
ATOM 809 O O . ILE A 1 103 ? -0.736 2.479 5.577 1.00 90.38 103 ILE A O 1
ATOM 813 N N . ASP A 1 104 ? 1.372 2.928 4.943 1.00 88.38 104 ASP A N 1
ATOM 814 C CA . ASP A 1 104 ? 1.554 4.146 5.743 1.00 88.38 104 ASP A CA 1
ATOM 815 C C . ASP A 1 104 ? 0.460 5.165 5.458 1.00 88.38 104 ASP A C 1
ATOM 817 O O . ASP A 1 104 ? -0.165 5.677 6.385 1.00 88.38 104 ASP A O 1
ATOM 821 N N . LYS A 1 105 ? 0.164 5.398 4.173 1.00 88.12 105 LYS A N 1
ATOM 822 C CA . LYS A 1 105 ? -0.943 6.256 3.749 1.00 88.12 105 LYS A CA 1
ATOM 823 C C . LYS A 1 105 ? -2.261 5.794 4.362 1.00 88.12 105 LYS A C 1
ATOM 825 O O . LYS A 1 105 ? -3.030 6.608 4.861 1.00 88.12 105 LYS A O 1
ATOM 830 N N . THR A 1 106 ? -2.528 4.492 4.311 1.00 88.25 106 THR A N 1
ATOM 831 C CA . THR A 1 106 ? -3.770 3.929 4.842 1.00 88.25 106 THR A CA 1
ATOM 832 C C . THR A 1 106 ? -3.828 4.016 6.364 1.00 88.25 106 THR A C 1
ATOM 834 O O . THR A 1 106 ? -4.889 4.296 6.898 1.00 88.25 106 THR A O 1
ATOM 837 N N . LEU A 1 107 ? -2.722 3.795 7.072 1.00 85.69 107 LEU A N 1
ATOM 838 C CA . LEU A 1 107 ? -2.685 3.963 8.524 1.00 85.69 107 LEU A CA 1
ATOM 839 C C . LEU A 1 107 ? -2.950 5.425 8.894 1.00 85.69 107 LEU A C 1
ATOM 841 O O . LEU A 1 107 ? -3.829 5.692 9.708 1.00 85.69 107 LEU A O 1
ATOM 845 N N . PHE A 1 108 ? -2.279 6.357 8.214 1.00 83.44 108 PHE A N 1
ATOM 846 C CA . PHE A 1 108 ? -2.428 7.791 8.437 1.00 83.44 108 PHE A CA 1
ATOM 847 C C . PHE A 1 108 ? -3.860 8.289 8.210 1.00 83.44 108 PHE A C 1
ATOM 849 O O . PHE A 1 108 ? -4.397 9.010 9.041 1.00 83.44 108 PHE A O 1
ATOM 856 N N . GLU A 1 109 ? -4.507 7.873 7.118 1.00 85.56 109 GLU A N 1
ATOM 857 C CA . GLU A 1 109 ? -5.894 8.260 6.815 1.00 85.56 109 GLU A CA 1
ATOM 858 C C . GLU A 1 109 ? -6.911 7.850 7.893 1.00 85.56 109 GLU A C 1
ATOM 860 O O . GLU A 1 109 ? -8.011 8.397 7.919 1.00 85.56 109 GLU A O 1
ATOM 865 N N . TYR A 1 110 ? -6.565 6.887 8.751 1.00 85.44 110 TYR A N 1
ATOM 866 C CA . TYR A 1 110 ? -7.422 6.380 9.824 1.00 85.44 110 TYR A CA 1
ATOM 867 C C . TYR A 1 110 ? -6.814 6.602 11.217 1.00 85.44 110 TYR A C 1
ATOM 869 O O . TYR A 1 110 ? -7.204 5.917 12.161 1.00 85.44 110 TYR A O 1
ATOM 877 N N . ASP A 1 111 ? -5.866 7.537 11.344 1.00 82.88 111 ASP A N 1
ATOM 878 C CA . ASP A 1 111 ? -5.206 7.907 12.603 1.00 82.88 111 ASP A CA 1
ATOM 879 C C . ASP A 1 111 ? -4.476 6.742 13.311 1.00 82.88 111 ASP A C 1
ATOM 881 O O . ASP A 1 111 ? -4.323 6.725 14.535 1.00 82.88 111 ASP A O 1
ATOM 885 N N . PHE A 1 112 ? -3.992 5.761 12.543 1.00 80.94 112 PHE A N 1
ATOM 886 C CA . PHE A 1 112 ? -3.115 4.693 13.025 1.00 80.94 112 PHE A CA 1
ATOM 887 C C . PHE A 1 112 ? -1.641 5.005 12.742 1.00 80.94 112 PHE A C 1
ATOM 889 O O . PHE A 1 112 ? -1.291 5.714 11.799 1.00 80.94 112 PHE A O 1
ATOM 896 N N . CYS A 1 113 ? -0.752 4.410 13.538 1.00 77.62 113 CYS A N 1
ATOM 897 C CA . CYS A 1 113 ? 0.694 4.483 13.353 1.00 77.62 113 CYS A CA 1
ATOM 898 C C . CYS A 1 113 ? 1.343 3.110 13.573 1.00 77.62 113 CYS A C 1
ATOM 900 O O . CYS A 1 113 ? 0.735 2.205 14.147 1.00 77.62 113 CYS A O 1
ATOM 902 N N . TRP A 1 114 ? 2.579 2.947 13.100 1.00 78.50 114 TRP A N 1
ATOM 903 C CA . TRP A 1 114 ? 3.374 1.763 13.413 1.00 78.50 114 TRP A CA 1
ATOM 904 C C . TRP A 1 114 ? 3.816 1.809 14.875 1.00 78.50 114 TRP A C 1
ATOM 906 O O . TRP A 1 114 ? 4.517 2.735 15.279 1.00 78.50 114 TRP A O 1
ATOM 916 N N . GLU A 1 115 ? 3.448 0.797 15.654 1.00 76.44 115 GLU A N 1
ATOM 917 C CA . GLU A 1 115 ? 4.012 0.585 16.985 1.00 76.44 115 GLU A CA 1
ATOM 918 C C . GLU A 1 115 ? 5.230 -0.343 16.900 1.00 76.44 115 GLU A C 1
ATOM 920 O O . GLU A 1 115 ? 5.199 -1.383 16.236 1.00 76.44 115 GLU A O 1
ATOM 925 N N . GLU A 1 116 ? 6.314 0.012 17.593 1.00 54.28 116 GLU A N 1
ATOM 926 C CA . GLU A 1 116 ? 7.411 -0.924 17.834 1.00 54.28 116 GLU A CA 1
ATOM 927 C C . GLU A 1 116 ? 6.950 -1.982 18.843 1.00 54.28 116 GLU A C 1
ATOM 929 O O . GLU A 1 116 ? 6.665 -1.673 20.003 1.00 54.28 116 GLU A O 1
ATOM 934 N N . VAL A 1 117 ? 6.898 -3.243 18.412 1.00 54.56 117 VAL A N 1
ATOM 935 C CA . VAL A 1 117 ? 6.675 -4.370 19.323 1.00 54.56 117 VAL A CA 1
ATOM 936 C C . VAL A 1 117 ? 7.936 -4.539 20.174 1.00 54.56 117 VAL A C 1
ATOM 938 O O . VAL A 1 117 ? 8.996 -4.875 19.644 1.00 54.56 117 VAL A O 1
ATOM 941 N N . LYS A 1 118 ? 7.824 -4.265 21.476 1.00 36.53 118 LYS A N 1
ATOM 942 C CA . LYS A 1 118 ? 8.882 -4.506 22.470 1.00 36.53 118 LYS A CA 1
ATOM 943 C C . LYS A 1 118 ? 8.953 -5.963 22.903 1.00 36.53 118 LYS A C 1
ATOM 945 O O . LYS A 1 118 ? 7.879 -6.593 23.022 1.00 36.53 118 LYS A O 1
#

pLDDT: mean 73.28, std 17.62, range [36.53, 94.19]

Mean predicted aligned error: 13.69 Å

Secondary structure (DSSP, 8-state):
-----------PPSSS------------GGGTGGGT----GGGGGGEEEEEETTEEEEEEE---HHHHHHHHHTT-S-TT-TTTSS-HHHHHHHHHHHHHHHHHHHHHHTT--PPP--

Foldseek 3Di:
DDDDDDDDDDDDDDDDDPPPPPPPPCCDPVVLCVLVDDDDPVLVVQWDFDADPNATPDIHGHDDVVNLVVLLVVVDPDPPPSPPPCPPVNSVSNVVSSSVSSVQVVCVVRVHDDDDDD

Sequence (118 aa):
ALVEVKPLLYVPDDGKTSSSINASIQYDANSLEFWGFGHMKWHDSCCQKYIVHEKICMSVVSVTDEHVARLCSEADGSVSDCHDHFTSAKMLKRLARFCLYLIDKTLFEYDFCWEEVK